Protein AF-A0A023WV28-F1 (afdb_monomer_lite)

pLDDT: mean 91.62, std 9.68, range [44.56, 98.38]

Foldseek 3Di:
DDPVVVLVLCVVVVQADPVSDGDPVPPPPQFKDWDKDWDQDVVVRGIDIDTDIDGDPNNVVVVCVSVVHDDDDPPDDD

Organism: Stutzerimonas stutzeri (NCBI:txid316)

Structure (mmCIF, N/CA/C/O backbone):
data_AF-A0A023WV28-F1
#
_entry.id   AF-A0A023WV28-F1
#
loop_
_atom_site.group_PDB
_atom_site.id
_atom_site.type_symbol
_atom_site.label_atom_id
_atom_site.label_alt_id
_atom_site.label_comp_id
_atom_site.label_asym_id
_atom_site.label_entity_id
_atom_site.label_seq_id
_atom_site.pdbx_PDB_ins_code
_atom_site.Cartn_x
_atom_site.Cartn_y
_atom_site.Cartn_z
_atom_site.occupancy
_atom_site.B_iso_or_equiv
_atom_site.auth_seq_id
_atom_site.auth_comp_id
_atom_site.auth_asym_id
_atom_site.auth_atom_id
_atom_site.pdbx_PDB_model_num
ATOM 1 N N . MET A 1 1 ? 4.870 -7.665 12.943 1.00 79.31 1 MET A N 1
ATOM 2 C CA . MET A 1 1 ? 4.486 -8.336 11.674 1.00 79.31 1 MET A CA 1
ATOM 3 C C . MET A 1 1 ? 5.465 -7.927 10.576 1.00 79.31 1 MET A C 1
ATOM 5 O O . MET A 1 1 ? 5.794 -6.754 10.517 1.00 79.31 1 MET A O 1
ATOM 9 N N . GLY A 1 2 ? 5.944 -8.850 9.733 1.00 90.88 2 GLY A N 1
ATOM 10 C CA . GLY A 1 2 ? 6.863 -8.514 8.629 1.00 90.88 2 GLY A CA 1
ATOM 11 C C . GLY A 1 2 ? 6.156 -8.009 7.352 1.00 90.88 2 GLY A C 1
ATOM 12 O O . GLY A 1 2 ? 4.961 -8.270 7.183 1.00 90.88 2 GLY A O 1
ATOM 13 N N . PRO A 1 3 ? 6.876 -7.364 6.406 1.00 90.56 3 PRO A N 1
ATOM 14 C CA . PRO A 1 3 ? 6.277 -6.708 5.232 1.00 90.56 3 PRO A CA 1
ATOM 15 C C . PRO A 1 3 ? 5.455 -7.628 4.314 1.00 90.56 3 PRO A C 1
ATOM 17 O O . PRO A 1 3 ? 4.390 -7.245 3.833 1.00 90.56 3 PRO A O 1
ATOM 20 N N . ARG A 1 4 ? 5.916 -8.866 4.080 1.00 93.31 4 ARG A N 1
ATOM 21 C CA . ARG A 1 4 ? 5.193 -9.857 3.256 1.00 93.31 4 ARG A CA 1
ATOM 22 C C . ARG A 1 4 ? 3.851 -10.256 3.873 1.00 93.31 4 ARG A C 1
ATOM 24 O O . ARG A 1 4 ? 2.843 -10.312 3.169 1.00 93.31 4 ARG A O 1
ATOM 31 N N . LYS A 1 5 ? 3.840 -10.508 5.187 1.00 94.38 5 LYS A N 1
ATOM 32 C CA . LYS A 1 5 ? 2.629 -10.893 5.923 1.00 94.38 5 LYS A CA 1
ATOM 33 C C . LYS A 1 5 ? 1.619 -9.744 5.935 1.00 94.38 5 LYS A C 1
ATOM 35 O O . LYS A 1 5 ? 0.455 -9.985 5.645 1.00 94.38 5 LYS A O 1
ATOM 40 N N . LEU A 1 6 ? 2.082 -8.506 6.143 1.00 92.94 6 LEU A N 1
ATOM 41 C CA . LEU A 1 6 ? 1.241 -7.309 6.035 1.00 92.94 6 LEU A CA 1
ATOM 42 C C . LEU A 1 6 ? 0.563 -7.230 4.665 1.00 92.94 6 LEU A C 1
ATOM 44 O O . LEU A 1 6 ? -0.655 -7.158 4.588 1.00 92.94 6 LEU A O 1
ATOM 48 N N . ARG A 1 7 ? 1.334 -7.312 3.575 1.00 93.62 7 ARG A N 1
ATOM 49 C CA . ARG A 1 7 ? 0.781 -7.211 2.216 1.00 93.62 7 ARG A CA 1
ATOM 50 C C . ARG A 1 7 ? -0.248 -8.297 1.909 1.00 93.62 7 ARG A C 1
ATOM 52 O O . ARG A 1 7 ? -1.217 -8.029 1.214 1.00 93.62 7 ARG A O 1
ATOM 59 N N . THR A 1 8 ? -0.041 -9.503 2.434 1.00 95.75 8 THR A N 1
ATOM 60 C CA . THR A 1 8 ? -0.997 -10.609 2.287 1.00 95.75 8 THR A CA 1
ATOM 61 C C . THR A 1 8 ? -2.308 -10.284 3.001 1.00 95.75 8 THR A C 1
ATOM 63 O O . THR A 1 8 ? -3.357 -10.314 2.369 1.00 95.75 8 THR A O 1
ATOM 66 N N . ARG A 1 9 ? -2.243 -9.833 4.262 1.00 95.81 9 ARG A N 1
ATOM 67 C CA . ARG A 1 9 ? -3.428 -9.391 5.015 1.00 95.81 9 ARG A CA 1
ATOM 68 C C . ARG A 1 9 ? -4.170 -8.247 4.329 1.00 95.81 9 ARG A C 1
ATOM 70 O O . ARG A 1 9 ? -5.389 -8.276 4.264 1.00 95.81 9 ARG A O 1
ATOM 77 N N . LEU A 1 10 ? -3.457 -7.268 3.772 1.00 95.75 10 LEU A N 1
ATOM 78 C CA . LEU A 1 10 ? -4.093 -6.160 3.050 1.00 95.75 10 LEU A CA 1
ATOM 79 C C . LEU A 1 10 ? -4.829 -6.620 1.779 1.00 95.75 10 LEU A C 1
ATOM 81 O O . LEU A 1 10 ? -5.819 -6.001 1.408 1.00 95.75 10 LEU A O 1
ATOM 85 N N . ARG A 1 11 ? -4.386 -7.701 1.120 1.00 96.56 11 ARG A N 1
ATOM 86 C CA . ARG A 1 11 ? -5.137 -8.313 0.009 1.00 96.56 11 ARG A CA 1
ATOM 87 C C . ARG A 1 11 ? -6.359 -9.083 0.495 1.00 96.56 11 ARG A C 1
ATOM 89 O O . ARG A 1 11 ? -7.413 -8.971 -0.111 1.00 96.56 11 ARG A O 1
ATOM 96 N N . GLU A 1 12 ? -6.228 -9.834 1.586 1.00 96.19 12 GLU A N 1
ATOM 97 C CA . GLU A 1 12 ? -7.349 -10.562 2.204 1.00 96.19 12 GLU A CA 1
ATOM 98 C C . GLU A 1 12 ? -8.454 -9.612 2.690 1.00 96.19 12 GLU A C 1
ATOM 100 O O . GLU A 1 12 ? -9.630 -9.937 2.582 1.00 96.19 12 GLU A O 1
ATOM 105 N N . LEU A 1 13 ? -8.081 -8.418 3.161 1.00 95.38 13 LEU A N 1
ATOM 106 C CA . LEU A 1 13 ? -9.003 -7.329 3.507 1.00 95.38 13 LEU A CA 1
ATOM 107 C C . LEU A 1 13 ? -9.584 -6.603 2.280 1.00 95.38 13 LEU A C 1
ATOM 109 O O . LEU A 1 13 ? -10.365 -5.672 2.438 1.00 95.38 13 LEU A O 1
ATOM 113 N N . GLY A 1 14 ? -9.175 -6.975 1.065 1.00 95.81 14 GLY A N 1
ATOM 114 C CA . GLY A 1 14 ? -9.629 -6.337 -0.166 1.00 95.81 14 GLY A CA 1
ATOM 115 C C . GLY A 1 14 ? -9.054 -4.943 -0.408 1.00 95.81 14 GLY A C 1
ATOM 116 O O . GLY A 1 14 ? -9.555 -4.243 -1.264 1.00 95.81 14 GLY A O 1
ATOM 117 N N . LEU A 1 15 ? -8.004 -4.511 0.292 1.00 96.81 15 LEU A N 1
ATOM 118 C CA . LEU A 1 15 ? -7.440 -3.158 0.132 1.00 96.81 15 LEU A CA 1
ATOM 119 C C . LEU A 1 15 ? -6.451 -3.077 -1.028 1.00 96.81 15 LEU A C 1
ATOM 121 O O . LEU A 1 15 ? -6.306 -2.040 -1.677 1.00 96.81 15 LEU A O 1
ATOM 125 N N . LEU A 1 16 ? -5.756 -4.184 -1.285 1.00 97.00 16 LEU A N 1
ATOM 126 C CA . LEU A 1 16 ? -4.808 -4.312 -2.383 1.00 97.00 16 LEU A CA 1
ATOM 127 C C . LEU A 1 16 ? -5.266 -5.373 -3.378 1.00 97.00 16 LEU A C 1
ATOM 129 O O . LEU A 1 16 ? -5.760 -6.430 -2.990 1.00 97.00 16 LEU A O 1
ATOM 133 N N . ASN A 1 17 ? -4.998 -5.136 -4.659 1.00 95.19 17 ASN A N 1
ATOM 134 C CA . ASN A 1 17 ? -5.144 -6.158 -5.688 1.00 95.19 17 ASN A CA 1
ATOM 135 C C . ASN A 1 17 ? -3.971 -7.170 -5.659 1.00 95.19 17 ASN A C 1
ATOM 137 O O . ASN A 1 17 ? -3.020 -7.075 -4.868 1.00 95.19 17 ASN A O 1
ATOM 141 N N . HIS A 1 18 ? -4.003 -8.150 -6.566 1.00 92.94 18 HIS A N 1
ATOM 142 C CA . HIS A 1 18 ? -2.931 -9.142 -6.695 1.00 92.94 18 HIS A CA 1
ATOM 143 C C . HIS A 1 18 ? -1.559 -8.499 -6.991 1.00 92.94 18 HIS A C 1
ATOM 145 O O . HIS A 1 18 ? -0.549 -8.906 -6.408 1.00 92.94 18 HIS A O 1
ATOM 151 N N . ALA A 1 19 ? -1.521 -7.428 -7.792 1.00 91.19 19 ALA A N 1
ATOM 152 C CA . ALA A 1 19 ? -0.309 -6.661 -8.090 1.00 91.19 19 ALA A CA 1
ATOM 153 C C . ALA A 1 19 ? 0.225 -5.848 -6.889 1.00 91.19 19 ALA A C 1
ATOM 155 O O . ALA A 1 19 ? 1.363 -5.388 -6.910 1.00 91.19 19 ALA A O 1
ATOM 156 N N . GLY A 1 20 ? -0.538 -5.747 -5.793 1.00 91.44 20 GLY A N 1
ATOM 157 C CA . GLY A 1 20 ? -0.161 -4.981 -4.604 1.00 91.44 20 GLY A CA 1
ATOM 158 C C . GLY A 1 20 ? -0.489 -3.492 -4.710 1.00 91.44 20 GLY A C 1
ATOM 159 O O . GLY A 1 20 ? 0.062 -2.697 -3.952 1.00 91.44 20 GLY A O 1
ATOM 160 N N . GLU A 1 21 ? -1.372 -3.122 -5.632 1.00 94.62 21 GLU A N 1
ATOM 161 C CA . GLU A 1 21 ? -1.837 -1.755 -5.836 1.00 94.62 21 GLU A CA 1
ATOM 162 C C . GLU A 1 21 ? -3.126 -1.508 -5.055 1.00 94.62 21 GLU A C 1
ATOM 164 O O . GLU A 1 21 ? -3.940 -2.417 -4.883 1.00 94.62 21 GLU A O 1
ATOM 169 N N . LEU A 1 22 ? -3.327 -0.262 -4.624 1.00 96.69 22 LEU A N 1
ATOM 170 C CA . LEU A 1 22 ? -4.557 0.165 -3.961 1.00 96.69 22 LEU A CA 1
ATOM 171 C C . LEU A 1 22 ? -5.749 0.011 -4.912 1.00 96.69 22 LEU A C 1
ATOM 173 O O . LEU A 1 22 ? -5.739 0.577 -6.016 1.00 96.69 22 LEU A O 1
ATOM 177 N N . ILE A 1 23 ? -6.771 -0.729 -4.485 1.00 96.19 23 ILE A N 1
ATOM 178 C CA . ILE A 1 23 ? -7.977 -0.914 -5.294 1.00 96.19 23 ILE A CA 1
ATOM 179 C C . ILE A 1 23 ? -8.741 0.406 -5.456 1.00 96.19 23 ILE A C 1
ATOM 181 O O . ILE A 1 23 ? -8.598 1.328 -4.654 1.00 96.19 23 ILE A O 1
ATOM 185 N N . SER A 1 24 ? -9.532 0.530 -6.522 1.00 93.81 24 SER A N 1
ATOM 186 C CA . SER A 1 24 ? -10.190 1.793 -6.878 1.00 93.81 24 SER A CA 1
ATOM 187 C C . SER A 1 24 ? -11.170 2.287 -5.815 1.00 93.81 24 SER A C 1
ATOM 189 O O . SER A 1 24 ? -11.206 3.487 -5.564 1.00 93.81 24 SER A O 1
ATOM 191 N N . THR A 1 25 ? -11.912 1.391 -5.160 1.00 94.25 25 THR A N 1
ATOM 192 C CA . THR A 1 25 ? -12.919 1.765 -4.153 1.00 94.25 25 THR A CA 1
ATOM 193 C C . THR A 1 25 ? -12.307 2.409 -2.917 1.00 94.25 25 THR A C 1
ATOM 195 O O . THR A 1 25 ? -12.948 3.254 -2.306 1.00 94.25 25 THR A O 1
ATOM 198 N N . GLU A 1 26 ? -11.065 2.058 -2.574 1.00 94.94 26 GLU A N 1
ATOM 199 C CA . GLU A 1 26 ? -10.350 2.608 -1.417 1.00 94.94 26 GLU A CA 1
ATOM 200 C C . GLU A 1 26 ? -9.712 3.975 -1.699 1.00 94.94 26 GLU A C 1
ATOM 202 O O . GLU A 1 26 ? -9.272 4.673 -0.782 1.00 94.94 26 GLU A O 1
ATOM 207 N N . ARG A 1 27 ? -9.663 4.398 -2.967 1.00 92.31 27 ARG A N 1
ATOM 208 C CA . ARG A 1 27 ? -9.129 5.711 -3.345 1.00 92.31 27 ARG A CA 1
ATOM 209 C C . ARG A 1 27 ? -10.132 6.802 -2.986 1.00 92.31 27 ARG A C 1
ATOM 211 O O . ARG A 1 27 ? -11.327 6.665 -3.206 1.00 92.31 27 ARG A O 1
ATOM 218 N N . GLY A 1 28 ? -9.629 7.909 -2.441 1.00 92.00 28 GLY A N 1
ATOM 219 C CA . GLY A 1 28 ? -10.454 9.071 -2.086 1.00 92.00 28 GLY A CA 1
ATOM 220 C C . GLY A 1 28 ? -11.178 8.966 -0.741 1.00 92.00 28 GLY A C 1
ATOM 221 O O . GLY A 1 28 ? -11.749 9.951 -0.293 1.00 92.00 28 GLY A O 1
ATOM 222 N N . GLN A 1 29 ? -11.086 7.836 -0.034 1.00 94.44 29 GLN A N 1
ATOM 223 C CA . GLN A 1 29 ? -11.695 7.669 1.293 1.00 94.44 29 GLN A CA 1
ATOM 224 C C . GLN A 1 29 ? -10.909 8.347 2.440 1.00 94.44 29 GLN A C 1
ATOM 226 O O . GLN A 1 29 ? -11.233 8.170 3.610 1.00 94.44 29 GLN A O 1
ATOM 231 N N . GLY A 1 30 ? -9.819 9.064 2.139 1.00 95.19 30 GLY A N 1
ATOM 232 C CA . GLY A 1 30 ? -8.996 9.778 3.130 1.00 95.19 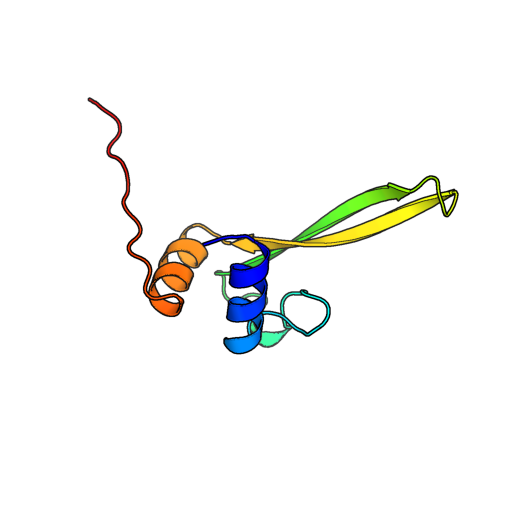30 GLY A CA 1
ATOM 233 C C . GLY A 1 30 ? -8.097 8.900 4.016 1.00 95.19 30 GLY A C 1
ATOM 234 O O . GLY A 1 30 ? -7.339 9.426 4.830 1.00 95.19 30 GLY A O 1
ATOM 235 N N . ARG A 1 31 ? -8.139 7.571 3.857 1.00 96.62 31 ARG A N 1
ATOM 236 C CA . ARG A 1 31 ? -7.364 6.606 4.663 1.00 96.62 31 ARG A CA 1
ATOM 237 C C . ARG A 1 31 ? -6.044 6.200 4.014 1.00 96.62 31 ARG A C 1
ATOM 239 O O . ARG A 1 31 ? -5.001 6.178 4.663 1.00 96.62 31 ARG A O 1
ATOM 246 N N . LEU A 1 32 ? -6.096 5.871 2.729 1.00 97.00 32 LEU A N 1
ATOM 247 C CA . LEU A 1 32 ? -4.963 5.384 1.949 1.00 97.00 32 LEU A CA 1
ATOM 248 C C . LEU A 1 32 ? -4.808 6.239 0.693 1.00 97.00 32 LEU A C 1
ATOM 250 O O . LEU A 1 32 ? -5.792 6.711 0.123 1.00 97.00 32 LEU A O 1
ATOM 254 N N . PHE A 1 33 ? -3.572 6.415 0.242 1.00 96.06 33 PHE A N 1
ATOM 255 C CA . PHE A 1 33 ? -3.272 7.073 -1.025 1.00 96.06 33 PHE A CA 1
ATOM 256 C C . PHE A 1 33 ? -2.107 6.384 -1.731 1.00 96.06 33 PHE A C 1
ATOM 258 O O . PHE A 1 33 ? -1.400 5.566 -1.142 1.00 96.06 33 PHE A O 1
ATOM 265 N N . VAL A 1 34 ? -1.924 6.689 -3.015 1.00 96.56 34 VAL A N 1
ATOM 266 C CA . VAL A 1 34 ? -0.803 6.172 -3.804 1.00 96.56 34 VAL A CA 1
ATOM 267 C C . VAL A 1 34 ? 0.155 7.309 -4.103 1.00 96.56 34 VAL A C 1
ATOM 269 O O . VAL A 1 34 ? -0.225 8.283 -4.743 1.00 96.56 34 VAL A O 1
ATOM 272 N N . ASP A 1 35 ? 1.395 7.151 -3.660 1.00 96.12 35 ASP A N 1
ATOM 273 C CA . ASP A 1 35 ? 2.518 8.000 -4.031 1.00 96.12 35 ASP A CA 1
ATOM 274 C C . ASP A 1 35 ? 3.228 7.376 -5.240 1.00 96.12 35 ASP A C 1
ATOM 276 O O . ASP A 1 35 ? 3.816 6.293 -5.148 1.00 96.12 35 ASP A O 1
ATOM 280 N N . THR A 1 36 ? 3.108 8.010 -6.405 1.00 95.44 36 THR A N 1
ATOM 281 C CA . THR A 1 36 ? 3.714 7.529 -7.651 1.00 95.44 36 THR A CA 1
ATOM 282 C C . THR A 1 36 ? 5.180 7.916 -7.709 1.00 95.44 36 THR A C 1
ATOM 284 O O . THR A 1 36 ? 5.523 9.095 -7.695 1.00 95.44 36 THR A O 1
ATOM 287 N N . ARG A 1 37 ? 6.051 6.919 -7.838 1.00 95.75 37 ARG A N 1
ATOM 288 C CA . ARG A 1 37 ? 7.501 7.093 -7.876 1.00 95.75 37 ARG A CA 1
ATOM 289 C C . ARG A 1 37 ? 8.079 6.546 -9.166 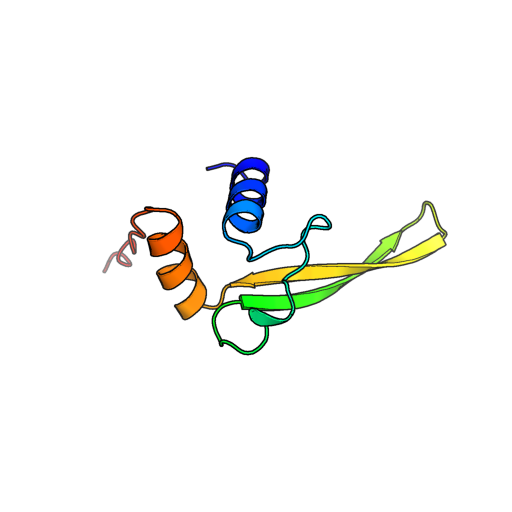1.00 95.75 37 ARG A C 1
ATOM 291 O O . ARG A 1 37 ? 7.497 5.687 -9.827 1.00 95.75 37 ARG A O 1
ATOM 298 N N . SER A 1 38 ? 9.273 7.014 -9.487 1.00 97.50 38 SER A N 1
ATOM 299 C CA . SER A 1 38 ? 10.078 6.507 -10.588 1.00 97.50 38 SER A CA 1
ATOM 300 C C . SER A 1 38 ? 11.506 6.279 -10.127 1.00 97.50 38 SER A C 1
ATOM 302 O O . SER A 1 38 ? 12.038 7.051 -9.332 1.00 97.50 38 SER A O 1
ATOM 304 N N . ARG A 1 39 ? 12.149 5.244 -10.659 1.00 97.25 39 ARG A N 1
ATOM 305 C CA . ARG A 1 39 ? 13.591 5.030 -10.503 1.00 97.25 39 ARG A CA 1
ATOM 306 C C . ARG A 1 39 ? 14.213 4.686 -11.844 1.00 97.25 39 ARG A C 1
ATOM 308 O O . ARG A 1 39 ? 13.572 4.017 -12.653 1.00 97.25 39 ARG A O 1
ATOM 315 N N . TRP A 1 40 ? 15.457 5.093 -12.058 1.00 98.06 40 TRP A N 1
ATOM 316 C CA . TRP A 1 40 ? 16.232 4.598 -13.189 1.00 98.06 40 TRP A CA 1
ATOM 317 C C . TRP A 1 40 ? 16.443 3.085 -13.052 1.00 98.06 40 TRP A C 1
ATOM 319 O O . TRP A 1 40 ? 16.788 2.600 -11.971 1.00 98.06 40 TRP A O 1
ATOM 329 N N . ASN A 1 41 ? 16.207 2.336 -14.127 1.00 97.69 41 ASN A N 1
ATOM 330 C CA . ASN A 1 41 ? 16.406 0.895 -14.174 1.00 97.69 41 ASN A CA 1
ATOM 331 C C . ASN A 1 41 ? 17.429 0.548 -15.268 1.00 97.69 41 ASN A C 1
ATOM 333 O O . ASN A 1 41 ? 17.088 0.570 -16.454 1.00 97.69 41 ASN A O 1
ATOM 337 N N . PRO A 1 42 ? 18.668 0.187 -14.888 1.00 97.75 42 PRO A N 1
ATOM 338 C CA . PRO A 1 42 ? 19.735 -0.063 -15.851 1.00 97.75 42 PRO A CA 1
ATOM 339 C C . PRO A 1 42 ? 19.478 -1.301 -16.717 1.00 97.75 42 PRO A C 1
ATOM 341 O O . PRO A 1 42 ? 19.973 -1.362 -17.835 1.00 97.75 42 PRO A O 1
ATOM 344 N N . ALA A 1 43 ? 18.673 -2.263 -16.251 1.00 97.62 43 ALA A N 1
ATOM 345 C CA . ALA A 1 43 ? 18.396 -3.489 -17.000 1.00 97.62 43 ALA A CA 1
ATOM 346 C C . ALA A 1 43 ? 17.539 -3.246 -18.254 1.00 97.62 43 ALA A C 1
ATOM 348 O O . ALA A 1 43 ? 17.619 -4.011 -19.207 1.00 97.62 43 ALA A O 1
ATOM 349 N N . ILE A 1 44 ? 16.724 -2.185 -18.249 1.00 96.75 44 ILE A N 1
ATOM 350 C CA . ILE A 1 44 ? 15.870 -1.790 -19.383 1.00 96.75 44 ILE A CA 1
ATOM 351 C C . ILE A 1 44 ? 16.281 -0.438 -19.980 1.00 96.75 44 ILE A C 1
ATOM 353 O O . ILE A 1 44 ? 15.580 0.086 -20.839 1.00 96.75 44 ILE A O 1
ATOM 357 N N . ASN A 1 45 ? 17.386 0.140 -19.492 1.00 97.56 45 ASN A N 1
ATOM 358 C CA . ASN A 1 45 ? 17.905 1.452 -19.882 1.00 97.56 45 ASN A CA 1
ATOM 359 C C . ASN A 1 45 ? 16.831 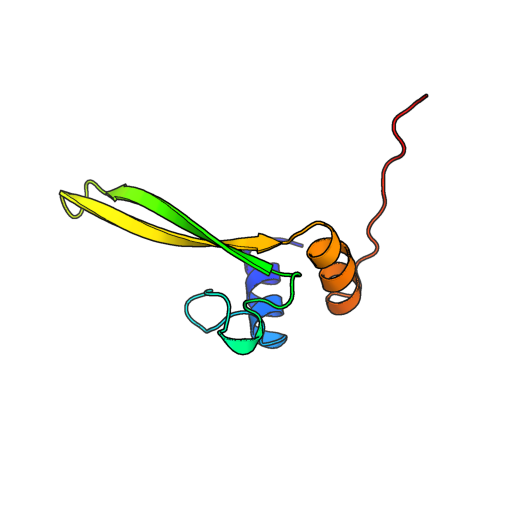2.563 -19.905 1.00 97.56 45 ASN A C 1
ATOM 361 O O . ASN A 1 45 ? 16.766 3.367 -20.833 1.00 97.56 45 ASN A O 1
ATOM 365 N N . SER A 1 46 ? 15.935 2.561 -18.913 1.00 98.38 46 SER A N 1
ATOM 366 C CA . SER A 1 46 ? 14.794 3.481 -18.834 1.00 98.38 46 SER A CA 1
ATOM 367 C C . SER A 1 46 ? 14.296 3.639 -17.390 1.00 98.38 46 SER A C 1
ATOM 369 O O . SER A 1 46 ? 14.710 2.905 -16.487 1.00 98.38 46 SER A O 1
ATOM 371 N N . TYR A 1 47 ? 13.389 4.588 -17.147 1.00 97.75 47 TYR A N 1
ATOM 372 C CA . TYR A 1 47 ? 12.727 4.745 -15.852 1.00 97.75 47 TYR A CA 1
ATOM 373 C C . TYR A 1 47 ? 11.639 3.682 -15.645 1.00 97.75 47 TYR A C 1
ATOM 375 O O . TYR A 1 47 ? 10.789 3.438 -16.495 1.00 97.75 47 TYR A O 1
ATOM 383 N N . THR A 1 48 ? 11.641 3.052 -14.471 1.00 96.69 48 THR A N 1
ATOM 384 C CA . THR A 1 48 ? 10.540 2.212 -13.992 1.00 96.69 48 THR A CA 1
ATOM 385 C C . THR A 1 48 ? 9.657 3.033 -13.063 1.00 96.69 48 THR A C 1
ATOM 387 O O . THR A 1 48 ? 10.146 3.571 -12.067 1.00 96.69 48 THR A O 1
ATOM 390 N N . HIS A 1 49 ? 8.361 3.082 -13.365 1.00 95.25 49 HIS A N 1
ATOM 391 C CA . HIS A 1 49 ? 7.344 3.780 -12.582 1.00 95.25 49 HIS A CA 1
ATOM 392 C C . HIS A 1 49 ? 6.579 2.788 -11.703 1.00 95.25 49 HIS A C 1
ATOM 394 O O . HIS A 1 49 ? 6.255 1.687 -12.146 1.00 95.25 49 HIS A O 1
ATOM 400 N N . TYR A 1 50 ? 6.310 3.152 -10.452 1.00 92.56 50 TYR A N 1
ATOM 401 C CA . TYR A 1 50 ? 5.573 2.310 -9.512 1.00 92.56 50 TYR A CA 1
ATOM 402 C C . TYR A 1 50 ? 4.823 3.150 -8.478 1.00 92.56 50 TYR A C 1
ATOM 404 O O . TYR A 1 50 ? 5.280 4.215 -8.067 1.00 92.56 50 TYR A O 1
ATOM 412 N N . GLY A 1 51 ? 3.667 2.657 -8.036 1.00 93.12 51 GLY A N 1
ATOM 413 C CA . GLY A 1 51 ? 2.910 3.254 -6.939 1.00 93.12 51 GLY A CA 1
ATOM 414 C C . GLY A 1 51 ? 3.327 2.676 -5.590 1.00 93.12 51 GLY A C 1
ATOM 415 O O . GLY A 1 51 ? 3.457 1.461 -5.441 1.00 93.12 51 GLY A O 1
ATOM 416 N N . VAL A 1 52 ? 3.501 3.535 -4.591 1.00 94.25 52 VAL A N 1
ATOM 417 C CA . VAL A 1 52 ? 3.639 3.135 -3.189 1.00 94.25 52 VAL A CA 1
ATOM 418 C C . VAL A 1 52 ? 2.340 3.463 -2.471 1.00 94.25 52 VAL A C 1
ATOM 420 O O . VAL A 1 52 ? 1.908 4.611 -2.462 1.00 94.25 52 VAL A O 1
ATOM 423 N N . VAL A 1 53 ? 1.704 2.454 -1.875 1.00 95.69 53 VAL A N 1
ATOM 424 C CA . VAL A 1 53 ? 0.513 2.671 -1.048 1.00 95.69 53 VAL A CA 1
ATOM 425 C C . VAL A 1 53 ? 0.949 3.203 0.309 1.00 95.69 53 VAL A C 1
ATOM 427 O O . VAL A 1 53 ? 1.711 2.555 1.026 1.00 95.69 53 VAL A O 1
ATOM 430 N N . MET A 1 54 ? 0.456 4.387 0.635 1.00 96.31 54 MET A N 1
ATOM 431 C CA . MET A 1 54 ? 0.734 5.120 1.858 1.00 96.31 54 MET A CA 1
ATOM 432 C C . MET A 1 54 ? -0.538 5.185 2.708 1.00 96.31 54 MET A C 1
ATOM 434 O O . MET A 1 54 ? -1.649 5.199 2.174 1.00 96.31 54 MET A O 1
ATOM 438 N N . ALA A 1 55 ? -0.373 5.245 4.028 1.00 95.12 55 ALA A N 1
ATOM 439 C CA . ALA A 1 55 ? -1.464 5.485 4.965 1.00 95.12 55 ALA A CA 1
ATOM 440 C C . ALA A 1 55 ? -1.396 6.923 5.483 1.00 95.12 55 ALA A C 1
ATOM 442 O O . ALA A 1 55 ? -0.311 7.429 5.775 1.00 95.12 55 ALA A O 1
ATOM 443 N N . THR A 1 56 ? -2.550 7.575 5.598 1.00 95.62 56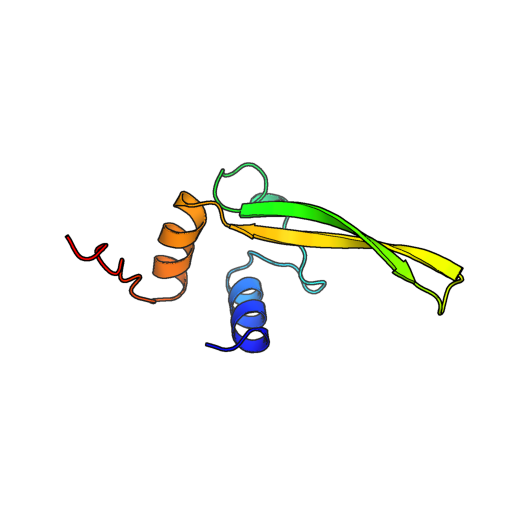 THR A N 1
ATOM 444 C CA . THR A 1 56 ? -2.676 8.837 6.336 1.00 95.62 56 THR A CA 1
ATOM 445 C C . THR A 1 56 ? -2.648 8.562 7.840 1.00 95.62 56 THR A C 1
ATOM 447 O O . THR A 1 56 ? -2.721 7.408 8.268 1.00 95.62 56 THR A O 1
ATOM 450 N N . GLU A 1 57 ? -2.585 9.605 8.670 1.00 91.69 57 GLU A N 1
ATOM 451 C CA . GLU A 1 57 ? -2.683 9.431 10.126 1.00 91.69 57 GLU A CA 1
ATOM 452 C C . GLU A 1 57 ? -4.004 8.751 10.528 1.00 91.69 57 GLU A C 1
ATOM 454 O O . GLU A 1 57 ? -4.000 7.778 11.283 1.00 91.69 57 GLU A O 1
ATOM 459 N N . ALA A 1 58 ? -5.122 9.171 9.924 1.00 92.81 58 ALA A N 1
ATOM 460 C CA . ALA A 1 58 ? -6.418 8.510 10.087 1.00 92.81 58 ALA A CA 1
ATOM 461 C C . ALA A 1 58 ? -6.397 7.055 9.581 1.00 92.81 58 ALA A C 1
ATOM 463 O O . ALA A 1 58 ? -6.944 6.154 10.218 1.00 92.81 58 ALA A O 1
ATOM 464 N N . GLY A 1 59 ? -5.723 6.807 8.453 1.00 95.19 59 GLY A N 1
ATOM 465 C CA . GLY A 1 59 ? -5.545 5.472 7.891 1.00 95.19 59 GLY A CA 1
ATOM 466 C C . GLY A 1 59 ? -4.773 4.518 8.798 1.00 95.19 59 GLY A C 1
ATOM 467 O O . GLY A 1 59 ? -5.090 3.333 8.821 1.00 95.19 59 GLY A O 1
ATOM 468 N N . ILE A 1 60 ? -3.794 5.010 9.565 1.00 93.06 60 ILE A N 1
ATOM 469 C CA . ILE A 1 60 ? -3.030 4.195 10.520 1.00 93.06 60 ILE A CA 1
ATOM 470 C C . ILE A 1 60 ? -3.936 3.686 11.643 1.00 93.06 60 ILE A C 1
ATOM 472 O O . ILE A 1 60 ? -3.916 2.489 11.929 1.00 93.06 60 ILE A O 1
ATOM 476 N N . GLY A 1 61 ? -4.738 4.568 12.250 1.00 92.94 61 GLY A N 1
ATOM 477 C CA . GLY A 1 61 ? -5.682 4.182 13.304 1.00 92.94 61 GLY A CA 1
ATOM 478 C C . GLY A 1 61 ? -6.694 3.152 12.803 1.00 92.94 61 GLY A C 1
ATOM 479 O O . GLY A 1 61 ? -6.846 2.085 13.389 1.00 92.94 61 GLY A O 1
ATOM 480 N N . TRP A 1 62 ? -7.286 3.413 11.640 1.00 94.75 62 TRP A N 1
ATOM 481 C CA . TRP A 1 62 ? -8.228 2.489 11.017 1.00 94.75 62 TRP A CA 1
ATOM 482 C C . TRP A 1 62 ? -7.590 1.131 10.660 1.00 94.75 62 TRP A C 1
ATOM 484 O O . TRP A 1 62 ? -8.160 0.082 10.956 1.00 94.75 62 TRP A O 1
ATOM 494 N N . LEU A 1 63 ? -6.386 1.111 10.071 1.00 94.88 63 LEU A N 1
ATOM 495 C CA . LEU A 1 63 ? -5.679 -0.137 9.745 1.00 94.88 63 LEU A CA 1
ATOM 496 C C . LEU A 1 63 ? -5.375 -0.968 10.992 1.00 94.88 63 LEU A C 1
ATOM 498 O O . LEU A 1 63 ? -5.402 -2.197 10.931 1.00 94.88 63 LEU A O 1
ATOM 502 N N . ALA A 1 64 ? -5.062 -0.314 12.108 1.00 93.12 64 ALA A N 1
ATOM 503 C CA . ALA A 1 64 ? -4.787 -0.983 13.367 1.00 93.12 64 ALA A CA 1
ATOM 504 C C . ALA A 1 64 ? -6.001 -1.780 13.860 1.00 93.12 64 ALA A C 1
ATOM 506 O O . ALA A 1 64 ? -5.851 -2.950 14.212 1.00 93.12 64 ALA A O 1
ATOM 507 N N . GLU A 1 65 ? -7.199 -1.196 13.779 1.00 93.81 65 GLU A N 1
ATOM 508 C CA . GLU A 1 65 ? -8.461 -1.877 14.090 1.00 93.81 65 GLU A CA 1
ATOM 509 C C . GLU A 1 65 ? -8.681 -3.090 13.177 1.00 93.81 65 GLU A C 1
ATOM 511 O O . GLU A 1 65 ? -8.913 -4.195 13.666 1.00 93.81 65 GLU A O 1
ATOM 516 N N . GLN A 1 66 ? -8.518 -2.922 11.857 1.00 93.31 66 GLN A N 1
ATOM 517 C CA . GLN A 1 66 ? -8.705 -4.015 10.886 1.00 93.31 66 GLN A CA 1
ATOM 518 C C . GLN A 1 66 ? -7.715 -5.173 11.082 1.00 93.31 66 GLN A C 1
ATOM 520 O O . GLN A 1 66 ? -7.998 -6.324 10.741 1.00 93.31 66 GLN A O 1
ATOM 525 N N . LEU A 1 67 ? -6.524 -4.875 11.600 1.00 92.31 67 LEU A N 1
ATOM 526 C CA . LEU A 1 67 ? -5.470 -5.857 11.838 1.00 92.31 67 LEU A CA 1
ATOM 527 C C . LEU A 1 67 ? -5.470 -6.404 13.273 1.00 92.31 67 LEU A C 1
ATOM 529 O O . LEU A 1 67 ? -4.674 -7.302 13.554 1.00 92.31 67 LEU A O 1
ATOM 533 N N . GLY A 1 68 ? -6.326 -5.888 14.162 1.00 91.12 68 GLY A N 1
ATOM 534 C CA . GLY A 1 68 ? -6.337 -6.244 15.583 1.00 91.12 68 GLY A CA 1
ATOM 535 C C . GLY A 1 68 ? -5.031 -5.885 16.299 1.00 91.12 68 GLY A C 1
ATOM 536 O O . GLY A 1 68 ? -4.567 -6.634 17.156 1.00 91.12 68 GLY A O 1
ATOM 537 N N . ILE A 1 69 ? -4.390 -4.783 15.902 1.00 89.12 69 ILE A N 1
ATOM 538 C CA . ILE A 1 69 ? -3.110 -4.321 16.450 1.00 89.12 69 ILE A CA 1
ATOM 539 C C . ILE A 1 69 ? -3.365 -3.113 17.348 1.00 89.12 69 ILE A C 1
ATOM 541 O O . ILE A 1 69 ? -3.958 -2.130 16.922 1.00 89.12 69 ILE A O 1
ATOM 545 N N . THR A 1 70 ? -2.853 -3.139 18.575 1.00 85.94 70 THR A N 1
ATOM 546 C CA . THR A 1 70 ? -2.849 -1.954 19.439 1.00 85.94 70 THR A CA 1
ATOM 547 C C . THR A 1 70 ? -1.754 -0.987 18.990 1.00 85.94 70 THR A C 1
ATOM 549 O O . THR A 1 70 ? -0.575 -1.342 18.977 1.00 85.94 70 THR A O 1
ATOM 552 N N . VAL A 1 71 ? -2.126 0.246 18.638 1.00 79.69 71 VAL A N 1
ATOM 553 C CA . VAL A 1 71 ? -1.165 1.328 18.377 1.00 79.69 71 VAL A CA 1
ATOM 554 C C . VAL A 1 71 ? -0.877 2.044 19.687 1.00 79.69 71 VAL A C 1
ATOM 556 O O . VAL A 1 71 ? -1.737 2.723 20.239 1.00 79.69 71 VAL A O 1
ATOM 559 N N . THR A 1 72 ? 0.346 1.909 20.184 1.00 80.94 72 THR A N 1
ATOM 560 C CA . THR A 1 72 ? 0.823 2.663 21.345 1.00 80.94 72 THR A CA 1
ATOM 561 C C . THR A 1 72 ? 1.522 3.931 20.871 1.00 80.94 72 THR A C 1
ATOM 563 O O . THR A 1 72 ? 2.542 3.848 20.180 1.00 80.94 72 THR A O 1
ATOM 566 N N . LYS A 1 73 ? 1.017 5.107 21.260 1.00 75.88 73 LYS A N 1
ATOM 567 C CA . LYS A 1 73 ? 1.819 6.333 21.211 1.00 75.88 73 LYS A CA 1
ATOM 568 C C . LYS A 1 73 ? 2.797 6.266 22.376 1.00 75.88 73 LYS A C 1
ATOM 570 O O . LYS A 1 73 ? 2.389 6.133 23.523 1.00 75.88 73 LYS A O 1
ATOM 575 N N . LYS A 1 74 ? 4.092 6.281 22.075 1.00 70.31 74 LYS A N 1
ATOM 576 C CA . LYS A 1 74 ? 5.102 6.491 23.107 1.00 70.31 74 LYS A CA 1
ATOM 577 C C . LYS A 1 74 ? 5.074 7.983 23.402 1.00 70.31 74 LYS A C 1
ATOM 579 O O . LYS A 1 74 ? 5.453 8.757 22.524 1.00 70.31 74 LYS A O 1
ATOM 584 N N . ASP A 1 75 ? 4.558 8.366 24.566 1.00 65.88 75 ASP A N 1
ATOM 585 C CA . ASP A 1 75 ? 4.572 9.762 24.993 1.00 65.88 75 ASP A CA 1
ATOM 586 C C . ASP A 1 75 ? 5.995 10.310 24.858 1.00 65.88 75 ASP A C 1
ATOM 588 O O . ASP A 1 75 ? 6.977 9.638 25.202 1.00 65.88 75 ASP A O 1
ATOM 592 N N . ALA A 1 76 ? 6.110 11.503 24.273 1.00 58.69 76 ALA A N 1
ATOM 593 C CA . ALA A 1 76 ? 7.367 12.227 24.281 1.00 58.69 76 ALA A CA 1
ATOM 594 C C . ALA A 1 76 ? 7.721 12.456 25.753 1.00 58.69 76 ALA A C 1
ATOM 596 O O . ALA A 1 76 ? 6.919 13.024 26.491 1.00 58.69 76 ALA A O 1
ATOM 597 N N . ALA A 1 77 ? 8.873 11.941 26.186 1.00 56.84 77 ALA A N 1
ATOM 598 C CA . ALA A 1 77 ? 9.389 12.213 27.519 1.00 56.84 77 ALA A CA 1
ATOM 599 C C . ALA A 1 77 ? 9.399 13.736 27.729 1.00 56.84 77 ALA A C 1
ATOM 601 O O . ALA A 1 77 ? 9.966 14.453 26.901 1.00 56.84 77 ALA A O 1
ATOM 602 N N . ALA A 1 78 ? 8.686 14.178 28.768 1.00 44.56 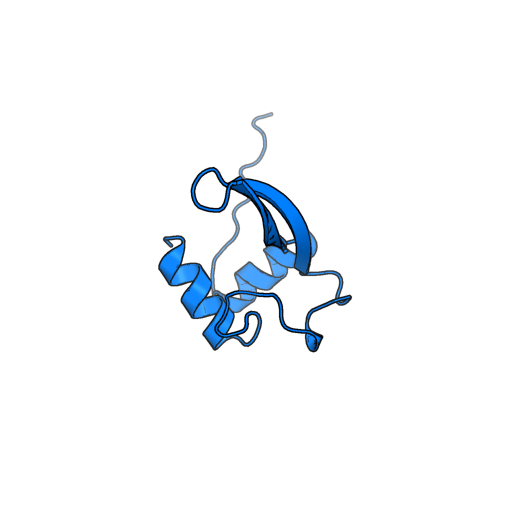78 ALA A N 1
ATOM 603 C CA . ALA A 1 78 ? 8.609 15.567 29.208 1.00 44.56 78 ALA A CA 1
ATOM 604 C C . ALA A 1 78 ? 9.973 16.092 29.669 1.00 44.56 78 ALA A C 1
ATOM 606 O O . ALA A 1 78 ? 10.770 15.275 30.191 1.00 44.56 78 ALA A O 1
#

Sequence (78 aa):
MGPRKLRTRLRELGLLN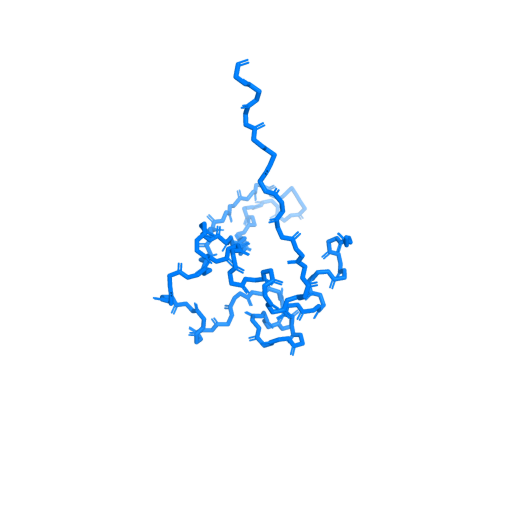HAGELISTERGQGRLFVDTRSRWNPAINSYTHYGVVMATEAGIGWLAEQLGITVTKKDAAA

Secondary structure (DSSP, 8-state):
--HHHHHHHHHHTTSB-TTSPBPGGGTTSSSEEEEEEEEEETTTTEEEEEEEEEE-HHHHHHHHHHHT------PPP-

Radius of gyration: 15.53 Å; chains: 1; bounding box: 33×26×49 Å